Protein AF-A0AAV4B9D7-F1 (afdb_monomer_lite)

Radius of gyration: 22.65 Å; chains: 1; bounding box: 45×63×58 Å

pLDDT: mean 80.56, std 19.44, range [36.62, 97.69]

Structure (mmCIF, N/CA/C/O backbone):
data_AF-A0AAV4B9D7-F1
#
_entry.id   AF-A0AAV4B9D7-F1
#
loop_
_atom_site.group_PDB
_atom_site.id
_atom_site.type_symbol
_atom_site.label_atom_id
_atom_site.label_alt_id
_atom_site.label_comp_id
_atom_site.label_asym_id
_atom_site.label_entity_id
_atom_site.label_seq_id
_atom_site.pdbx_PDB_ins_code
_atom_site.Cartn_x
_atom_site.Cartn_y
_atom_site.Cartn_z
_atom_site.occupancy
_atom_site.B_iso_or_equiv
_atom_site.auth_seq_id
_atom_site.auth_comp_id
_atom_site.auth_asym_id
_atom_site.auth_atom_id
_atom_site.pdbx_PDB_model_num
ATOM 1 N N . MET A 1 1 ? 20.881 -1.214 3.751 1.00 59.38 1 MET A N 1
ATOM 2 C CA . MET A 1 1 ? 20.740 -1.872 2.430 1.00 59.38 1 MET A CA 1
ATOM 3 C C . MET A 1 1 ? 21.595 -1.203 1.359 1.00 59.38 1 MET A C 1
ATOM 5 O O . MET A 1 1 ? 22.342 -1.914 0.704 1.00 59.38 1 MET A O 1
ATOM 9 N N . ALA A 1 2 ? 21.559 0.133 1.235 1.00 71.81 2 ALA A N 1
ATOM 10 C CA . ALA A 1 2 ? 22.350 0.883 0.247 1.00 71.81 2 ALA A CA 1
ATOM 11 C C . ALA A 1 2 ? 23.862 0.575 0.267 1.00 71.81 2 ALA A C 1
ATOM 13 O O . ALA A 1 2 ? 24.485 0.562 -0.785 1.00 71.81 2 ALA A O 1
ATOM 14 N N . LEU A 1 3 ? 24.430 0.260 1.438 1.00 87.12 3 LEU A N 1
ATOM 15 C CA . LEU A 1 3 ? 25.848 -0.097 1.575 1.00 87.12 3 LEU A CA 1
ATOM 16 C C . LEU A 1 3 ? 26.217 -1.446 0.932 1.00 87.12 3 LEU A C 1
ATOM 18 O O . LEU A 1 3 ? 27.320 -1.586 0.425 1.00 87.12 3 LEU A O 1
ATOM 22 N N . ALA A 1 4 ? 25.311 -2.431 0.951 1.00 92.56 4 ALA A N 1
ATOM 23 C CA . ALA A 1 4 ? 25.584 -3.785 0.453 1.00 92.56 4 ALA A CA 1
ATOM 24 C C . ALA A 1 4 ? 25.064 -4.003 -0.976 1.00 92.56 4 ALA A C 1
ATOM 26 O O . ALA A 1 4 ? 25.704 -4.670 -1.781 1.00 92.56 4 ALA A O 1
ATOM 27 N N . PHE A 1 5 ? 23.911 -3.412 -1.304 1.00 88.69 5 PHE A N 1
ATOM 28 C CA . PHE A 1 5 ? 23.275 -3.537 -2.614 1.00 88.69 5 PHE A CA 1
ATOM 29 C C . PHE A 1 5 ? 22.852 -2.154 -3.131 1.00 88.69 5 PHE A C 1
ATOM 31 O O . PHE A 1 5 ? 21.659 -1.846 -3.170 1.00 88.69 5 PHE A O 1
ATOM 38 N N . PRO A 1 6 ? 23.808 -1.299 -3.537 1.00 86.06 6 PRO A N 1
ATOM 39 C CA . PRO A 1 6 ? 23.535 0.092 -3.917 1.00 86.06 6 PRO A CA 1
ATOM 40 C C . PRO A 1 6 ? 22.625 0.219 -5.145 1.00 86.06 6 PRO A C 1
ATOM 42 O O . PRO A 1 6 ? 21.962 1.234 -5.330 1.00 86.06 6 PRO A O 1
ATOM 45 N N . ARG A 1 7 ? 22.571 -0.825 -5.981 1.00 83.75 7 ARG A N 1
ATOM 46 C CA . ARG A 1 7 ? 21.736 -0.884 -7.188 1.00 83.75 7 ARG A CA 1
ATOM 47 C C . ARG A 1 7 ? 20.452 -1.692 -7.007 1.00 83.75 7 ARG A C 1
ATOM 49 O O . ARG A 1 7 ? 19.689 -1.803 -7.960 1.00 83.75 7 ARG A O 1
ATOM 56 N N . ALA A 1 8 ? 20.181 -2.256 -5.827 1.00 86.69 8 ALA A N 1
ATOM 57 C CA . ALA A 1 8 ? 18.940 -2.998 -5.604 1.00 86.69 8 ALA A CA 1
ATOM 58 C C . ALA A 1 8 ? 17.736 -2.053 -5.550 1.00 86.69 8 ALA A C 1
ATOM 60 O O . ALA A 1 8 ? 17.841 -0.907 -5.103 1.00 86.69 8 ALA A O 1
ATOM 61 N N . ALA A 1 9 ? 16.599 -2.512 -6.071 1.00 85.75 9 ALA A N 1
ATOM 62 C CA . ALA A 1 9 ? 15.320 -1.833 -5.914 1.00 85.75 9 ALA A CA 1
ATOM 63 C C . ALA A 1 9 ? 14.624 -2.458 -4.715 1.00 85.75 9 ALA A C 1
ATOM 65 O O . ALA A 1 9 ? 14.577 -3.684 -4.601 1.00 85.75 9 ALA A O 1
ATOM 66 N N . ARG A 1 10 ? 14.100 -1.632 -3.816 1.00 87.56 10 ARG A N 1
ATOM 67 C CA . ARG A 1 10 ? 13.316 -2.129 -2.695 1.00 87.56 10 ARG A CA 1
ATOM 68 C C . ARG A 1 10 ? 11.848 -2.053 -3.080 1.00 87.56 10 ARG A C 1
ATOM 70 O O . ARG A 1 10 ? 11.319 -0.968 -3.275 1.00 87.56 10 ARG A O 1
ATOM 77 N N . LEU A 1 11 ? 11.215 -3.216 -3.184 1.00 89.81 11 LEU A N 1
ATOM 78 C CA . LEU A 1 11 ? 9.783 -3.327 -3.421 1.00 89.81 11 LEU A CA 1
ATOM 79 C C . LEU A 1 11 ? 9.100 -3.810 -2.145 1.00 89.81 11 LEU A C 1
ATOM 81 O O . LEU A 1 11 ? 9.506 -4.798 -1.532 1.00 89.81 11 LEU A O 1
ATOM 85 N N . THR A 1 12 ? 8.057 -3.100 -1.744 1.00 92.00 12 THR A N 1
ATOM 86 C CA . THR A 1 12 ? 7.196 -3.453 -0.619 1.00 92.00 12 THR A CA 1
ATOM 87 C C . THR A 1 12 ? 5.990 -4.229 -1.129 1.00 92.00 12 THR A C 1
ATOM 89 O O . THR A 1 12 ? 5.363 -3.832 -2.107 1.00 92.00 12 THR A O 1
ATOM 92 N N . CYS A 1 13 ? 5.629 -5.327 -0.460 1.00 92.75 13 CYS A N 1
ATOM 93 C CA . CYS A 1 13 ? 4.488 -6.153 -0.864 1.00 92.75 13 CYS A CA 1
ATOM 94 C C . CYS A 1 13 ? 3.192 -5.356 -0.716 1.00 92.75 13 CYS A C 1
ATOM 96 O O . CYS A 1 13 ? 2.758 -5.067 0.403 1.00 92.75 13 CYS A O 1
ATOM 98 N N . THR A 1 14 ? 2.549 -5.042 -1.839 1.00 92.44 14 THR A N 1
ATOM 99 C CA . THR A 1 14 ? 1.328 -4.232 -1.878 1.00 92.44 14 THR A CA 1
ATOM 100 C C . THR A 1 14 ? 0.177 -4.934 -1.152 1.00 92.44 14 THR A C 1
ATOM 102 O O . THR A 1 14 ? -0.633 -4.276 -0.501 1.00 92.44 14 THR A O 1
ATOM 105 N N . ARG A 1 15 ? 0.140 -6.278 -1.168 1.00 92.44 15 ARG A N 1
ATOM 106 C CA . ARG A 1 15 ? -0.829 -7.082 -0.401 1.00 92.44 15 ARG A CA 1
ATOM 107 C C . ARG A 1 15 ? -0.715 -6.820 1.101 1.00 92.44 15 ARG A C 1
ATOM 109 O O . ARG A 1 15 ? -1.717 -6.503 1.740 1.00 92.44 15 ARG A O 1
ATOM 116 N N . HIS A 1 16 ? 0.493 -6.931 1.651 1.00 93.00 16 HIS A N 1
ATOM 117 C CA . HIS A 1 16 ? 0.727 -6.706 3.078 1.00 93.00 16 HIS A CA 1
ATOM 118 C C . HIS A 1 16 ? 0.504 -5.247 3.460 1.00 93.00 16 HIS A C 1
ATOM 120 O O . HIS A 1 16 ? -0.078 -4.971 4.504 1.00 93.00 16 HIS A O 1
ATOM 126 N N . LEU A 1 17 ? 0.898 -4.308 2.597 1.00 95.00 17 LEU A N 1
ATOM 127 C CA . LEU A 1 17 ? 0.656 -2.891 2.834 1.00 95.00 17 LEU A CA 1
ATOM 128 C C . LEU A 1 17 ? -0.850 -2.585 2.913 1.00 95.00 17 LEU A C 1
ATOM 130 O O . LEU A 1 17 ? -1.287 -1.927 3.852 1.00 95.00 17 LEU A O 1
ATOM 134 N N . LYS A 1 18 ? -1.654 -3.144 1.997 1.00 96.06 18 LYS A N 1
ATOM 135 C CA . LYS A 1 18 ? -3.124 -3.061 2.021 1.00 96.06 18 LYS A CA 1
ATOM 136 C C . LYS A 1 18 ? -3.719 -3.649 3.303 1.00 96.06 18 LYS A C 1
ATOM 138 O O . LYS A 1 18 ? -4.608 -3.040 3.893 1.00 96.06 18 LYS A O 1
ATOM 143 N N . GLN A 1 19 ? -3.254 -4.824 3.730 1.00 95.62 19 GLN A N 1
ATOM 144 C CA . GLN A 1 19 ? -3.731 -5.476 4.956 1.00 95.62 19 GLN A CA 1
ATOM 145 C C . GLN A 1 19 ? -3.396 -4.649 6.200 1.00 95.62 19 GLN A C 1
ATOM 147 O O . GLN A 1 19 ? -4.286 -4.362 6.996 1.00 95.62 19 GLN A O 1
ATOM 152 N N . ASN A 1 20 ? -2.146 -4.201 6.327 1.00 95.81 20 ASN A N 1
ATOM 153 C CA . ASN A 1 20 ? -1.698 -3.374 7.446 1.00 95.81 20 ASN A CA 1
ATOM 154 C C . ASN A 1 20 ? -2.465 -2.052 7.508 1.00 95.81 20 ASN A C 1
ATOM 156 O O . ASN A 1 20 ? -2.919 -1.659 8.580 1.00 95.81 20 ASN A O 1
ATOM 160 N N . PHE A 1 21 ? -2.665 -1.395 6.365 1.00 96.94 21 PHE A N 1
ATOM 161 C CA . PHE A 1 21 ? -3.495 -0.198 6.270 1.00 96.94 21 PHE A CA 1
ATOM 162 C C . PHE A 1 21 ? -4.929 -0.473 6.734 1.00 96.94 21 PHE A C 1
ATOM 164 O O . PHE A 1 21 ? -5.429 0.214 7.619 1.00 96.94 21 PHE A O 1
ATOM 171 N N . SER A 1 22 ? -5.565 -1.527 6.210 1.00 97.44 22 SER A N 1
ATOM 172 C CA . SER A 1 22 ? -6.931 -1.917 6.579 1.00 97.44 22 SER A CA 1
ATOM 173 C C . SER A 1 22 ? -7.084 -2.193 8.078 1.00 97.44 22 SER A C 1
ATOM 175 O O . SER A 1 22 ? -8.033 -1.702 8.688 1.00 97.44 22 SER A O 1
ATOM 177 N N . HIS A 1 23 ? -6.163 -2.956 8.675 1.00 96.88 23 HIS A N 1
ATOM 178 C CA . HIS A 1 23 ? -6.163 -3.231 10.115 1.00 96.88 23 HIS A CA 1
ATOM 179 C C . HIS A 1 23 ? -5.924 -1.958 10.927 1.00 96.88 23 HIS A C 1
ATOM 181 O O . HIS A 1 23 ? -6.606 -1.726 11.913 1.00 96.88 23 HIS A O 1
ATOM 187 N N . THR A 1 24 ? -5.026 -1.075 10.487 1.00 97.06 24 THR A N 1
ATOM 188 C CA . THR A 1 24 ? -4.750 0.179 11.205 1.00 97.06 24 THR A CA 1
ATOM 189 C C . THR A 1 24 ? -5.970 1.102 11.195 1.00 97.06 24 THR A C 1
ATOM 191 O O . THR A 1 24 ? -6.325 1.668 12.230 1.00 97.06 24 THR A O 1
ATOM 194 N N . LEU A 1 25 ? -6.669 1.206 10.059 1.00 94.69 25 LEU A N 1
ATOM 195 C CA . LEU A 1 25 ? -7.921 1.960 9.961 1.00 94.69 25 LEU A CA 1
ATOM 196 C C . LEU A 1 25 ? -9.030 1.385 10.856 1.00 94.69 25 LEU A C 1
ATOM 198 O O . LEU A 1 25 ? -9.831 2.148 11.388 1.00 94.69 25 LEU A O 1
ATOM 202 N N . ALA A 1 26 ? -9.095 0.061 11.014 1.00 96.31 26 ALA A N 1
ATOM 203 C CA . ALA A 1 26 ? -10.076 -0.592 11.876 1.00 96.31 26 ALA A CA 1
ATOM 204 C C . ALA A 1 26 ? -9.713 -0.466 13.364 1.00 96.31 26 ALA A C 1
ATOM 206 O O . ALA A 1 26 ? -10.497 0.069 14.139 1.00 96.31 26 ALA A O 1
ATOM 207 N N . ASP A 1 27 ? -8.515 -0.904 13.745 1.00 96.00 27 ASP A N 1
ATOM 208 C CA . ASP A 1 27 ? -8.147 -1.156 15.140 1.00 96.00 27 ASP A CA 1
ATOM 209 C C . ASP A 1 27 ? -7.579 0.079 15.846 1.00 96.00 27 ASP A C 1
ATOM 211 O O . ASP A 1 27 ? -7.664 0.189 17.067 1.00 96.00 27 ASP A O 1
ATOM 215 N N . LYS A 1 28 ? -6.937 0.990 15.100 1.00 94.44 28 LYS A N 1
ATOM 216 C CA . LYS A 1 28 ? -6.279 2.182 15.665 1.00 94.44 28 LYS A CA 1
ATOM 217 C C . LYS A 1 28 ? -7.068 3.457 15.417 1.00 94.44 28 LYS A C 1
ATOM 219 O O . LYS A 1 28 ? -7.142 4.293 16.308 1.00 94.44 28 LYS A O 1
ATOM 224 N N . VAL A 1 29 ? -7.641 3.605 14.222 1.00 94.44 29 VAL A N 1
ATOM 225 C CA . VAL A 1 29 ? -8.451 4.786 13.876 1.00 94.44 29 VAL A CA 1
ATOM 226 C C . VAL A 1 29 ? -9.923 4.589 14.244 1.00 94.44 29 VAL A C 1
ATOM 228 O O . VAL A 1 29 ? -10.592 5.559 14.582 1.00 94.44 29 VAL A O 1
ATOM 231 N N . GLY A 1 30 ? -10.432 3.352 14.204 1.00 95.62 30 GLY A N 1
ATOM 232 C CA . GLY A 1 30 ? -11.836 3.063 14.510 1.00 95.62 30 GLY A CA 1
ATOM 233 C C . GLY A 1 30 ? -12.803 3.425 13.381 1.00 95.62 30 GLY A C 1
ATOM 234 O O . GLY A 1 30 ? -13.971 3.701 13.645 1.00 95.62 30 GLY A O 1
ATOM 235 N N . LEU A 1 31 ? -12.346 3.450 12.122 1.00 95.81 31 LEU A N 1
ATOM 236 C CA . LEU A 1 31 ? -13.204 3.834 11.001 1.00 95.81 31 LEU A CA 1
ATOM 237 C C . LEU A 1 31 ? -14.307 2.792 10.721 1.00 95.81 31 LEU A C 1
ATOM 239 O O . LEU A 1 31 ? -14.029 1.578 10.709 1.00 95.81 31 LEU A O 1
ATOM 243 N N . PRO A 1 32 ? -15.529 3.244 10.371 1.00 96.69 32 PRO A N 1
ATOM 244 C CA . PRO A 1 32 ? -16.599 2.375 9.897 1.00 96.69 32 PRO A CA 1
ATOM 245 C C . PRO A 1 32 ? -16.192 1.583 8.653 1.00 96.69 32 PRO A C 1
ATOM 247 O O . PRO A 1 32 ? -15.447 2.065 7.797 1.00 96.69 32 PRO A O 1
ATOM 250 N N . SER A 1 33 ? -16.740 0.374 8.497 1.00 96.62 33 SER A N 1
ATOM 251 C CA . SER A 1 33 ? -16.368 -0.525 7.394 1.00 96.62 33 SER A 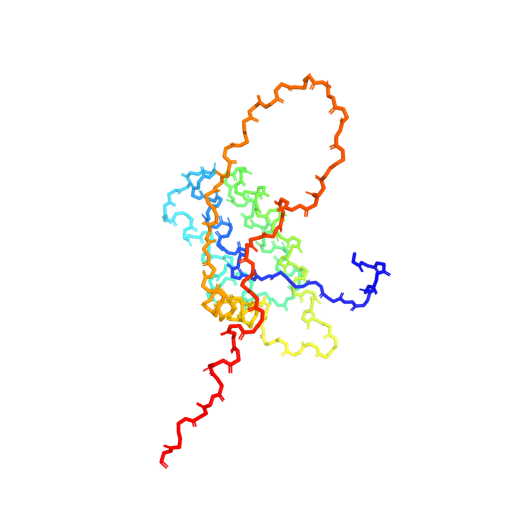CA 1
ATOM 252 C C . SER A 1 33 ? -16.534 0.106 6.007 1.00 96.62 33 SER A C 1
ATOM 254 O O . SER A 1 33 ? -15.701 -0.122 5.133 1.00 96.62 33 SER A O 1
ATOM 256 N N . GLN A 1 34 ? -17.579 0.914 5.808 1.00 97.38 34 GLN A N 1
ATOM 257 C CA . GLN A 1 34 ? -17.835 1.599 4.539 1.00 97.38 34 GLN A CA 1
ATOM 258 C C . GLN A 1 34 ? -16.729 2.608 4.200 1.00 97.38 34 GLN A C 1
ATOM 260 O O . GLN A 1 34 ? -16.222 2.622 3.079 1.00 97.38 34 GLN A O 1
ATOM 265 N N . GLU A 1 35 ? -16.311 3.415 5.174 1.00 96.44 35 GLU A N 1
ATOM 266 C CA . GLU A 1 35 ? -15.276 4.427 4.976 1.00 96.44 35 GLU A CA 1
ATOM 267 C C . GLU A 1 35 ? -13.894 3.792 4.785 1.00 96.44 35 GLU A C 1
ATOM 269 O O . GLU A 1 35 ? -13.149 4.177 3.882 1.00 96.44 35 GLU A O 1
ATOM 274 N N . ARG A 1 36 ? -13.581 2.732 5.545 1.00 96.75 36 ARG A N 1
ATOM 275 C CA . ARG A 1 36 ? -12.374 1.924 5.308 1.00 96.75 36 ARG A CA 1
ATOM 276 C C . ARG A 1 36 ? -12.339 1.386 3.887 1.00 96.75 36 ARG A C 1
ATOM 278 O O . ARG A 1 36 ? -11.326 1.513 3.203 1.00 96.75 36 ARG A O 1
ATOM 285 N N . GLN A 1 37 ? -13.448 0.800 3.435 1.00 97.69 37 GLN A N 1
ATOM 286 C CA . GLN A 1 37 ? -13.536 0.236 2.095 1.00 97.69 37 GLN A CA 1
ATOM 287 C C . GLN A 1 37 ? -13.368 1.315 1.022 1.00 97.69 37 GLN A C 1
ATOM 289 O O . GLN A 1 37 ? -12.736 1.040 0.001 1.00 97.69 37 GLN A O 1
ATOM 294 N N . ARG A 1 38 ? -13.859 2.540 1.261 1.00 97.62 38 ARG A N 1
ATOM 295 C CA . ARG A 1 38 ? -13.627 3.694 0.382 1.00 97.62 38 ARG A CA 1
ATOM 296 C C . ARG A 1 38 ? -12.131 3.961 0.215 1.00 97.62 38 ARG A C 1
ATOM 298 O O . ARG A 1 38 ? -11.649 3.892 -0.912 1.00 97.62 38 ARG A O 1
ATOM 305 N N . PHE A 1 39 ? -11.387 4.168 1.305 1.00 97.56 39 PHE A N 1
ATOM 306 C CA . PHE A 1 39 ? -9.939 4.422 1.232 1.00 97.56 39 PHE A CA 1
ATOM 307 C C . PHE A 1 39 ? -9.173 3.251 0.602 1.00 97.56 39 PHE A C 1
ATOM 309 O O . PHE A 1 39 ? -8.342 3.444 -0.285 1.00 97.56 39 PHE A O 1
ATOM 316 N N . ILE A 1 40 ? -9.490 2.016 1.003 1.00 97.62 40 ILE A N 1
ATOM 317 C CA . ILE A 1 40 ? -8.845 0.814 0.460 1.00 97.62 40 ILE A CA 1
ATOM 318 C C . ILE A 1 40 ? -9.083 0.695 -1.047 1.00 97.62 40 ILE A C 1
ATOM 320 O O . ILE A 1 40 ? -8.155 0.372 -1.783 1.00 97.62 40 ILE A O 1
ATOM 324 N N . THR A 1 41 ? -10.304 0.947 -1.519 1.00 97.50 41 THR A N 1
ATOM 325 C CA . THR A 1 41 ? -10.643 0.848 -2.947 1.00 97.50 41 THR A CA 1
ATOM 326 C C . THR A 1 41 ? -10.022 1.991 -3.743 1.00 97.50 41 THR A C 1
ATOM 328 O O . THR A 1 41 ? -9.517 1.759 -4.837 1.00 97.50 41 THR A O 1
ATOM 331 N N . GLN A 1 42 ? -9.993 3.206 -3.196 1.00 97.56 42 GLN A N 1
ATOM 332 C CA . GLN A 1 42 ? -9.372 4.340 -3.875 1.00 97.56 42 GLN A CA 1
ATOM 333 C C . GLN A 1 42 ? -7.851 4.183 -4.008 1.00 97.56 42 GLN A C 1
ATOM 335 O O . GLN A 1 42 ? -7.300 4.588 -5.023 1.00 97.56 42 GLN A O 1
ATOM 340 N N . ILE A 1 43 ? -7.157 3.580 -3.036 1.00 96.69 43 ILE A N 1
ATOM 341 C CA . ILE A 1 43 ? -5.698 3.382 -3.112 1.00 96.69 43 ILE A CA 1
ATOM 342 C C . ILE A 1 43 ? -5.351 2.079 -3.850 1.00 96.69 43 ILE A C 1
ATOM 344 O O . ILE A 1 43 ? -4.572 2.089 -4.804 1.00 96.69 43 ILE A O 1
ATOM 348 N N . PHE A 1 44 ? -5.940 0.961 -3.418 1.00 96.38 44 PHE A N 1
ATOM 349 C CA . PHE A 1 44 ? -5.564 -0.408 -3.803 1.00 96.38 44 PHE A CA 1
ATOM 350 C C . PHE A 1 44 ? -6.606 -1.133 -4.666 1.00 96.38 44 PHE A C 1
ATOM 352 O O . PHE A 1 44 ? -6.466 -2.334 -4.913 1.00 96.38 44 PHE A O 1
ATOM 359 N N . GLY A 1 45 ? -7.702 -0.474 -5.040 1.00 94.69 45 GLY A N 1
ATOM 360 C CA . GLY A 1 45 ? -8.714 -1.066 -5.908 1.00 94.69 45 GLY A CA 1
ATOM 361 C C . GLY A 1 45 ? -8.200 -1.268 -7.330 1.00 94.69 45 GLY A C 1
ATOM 362 O O . GLY A 1 45 ? -7.160 -0.740 -7.717 1.00 94.69 45 GLY A O 1
ATOM 363 N N . TYR A 1 46 ? -8.976 -1.998 -8.130 1.00 92.75 46 TYR A N 1
ATOM 364 C CA . TYR A 1 46 ? -8.691 -2.186 -9.556 1.00 92.75 46 TYR A CA 1
ATOM 365 C C . TYR A 1 46 ? -8.593 -0.849 -10.309 1.00 92.75 46 TYR A C 1
ATOM 367 O O . TYR A 1 46 ? -7.732 -0.685 -11.162 1.00 92.75 46 TYR A O 1
ATOM 375 N N . ASN A 1 47 ? -9.425 0.124 -9.916 1.00 92.88 47 ASN A N 1
ATOM 376 C CA . ASN A 1 47 ? -9.382 1.511 -10.392 1.00 92.88 47 ASN A CA 1
ATOM 377 C C . ASN A 1 47 ? -8.690 2.471 -9.408 1.00 92.88 47 ASN A C 1
ATOM 379 O O . ASN A 1 47 ? -8.950 3.672 -9.405 1.00 92.88 47 ASN A O 1
ATOM 383 N N . GLY A 1 48 ? -7.854 1.928 -8.522 1.00 94.69 48 GLY A N 1
ATOM 384 C CA . GLY A 1 48 ? -7.185 2.689 -7.475 1.00 94.69 48 GLY A CA 1
ATOM 385 C C . GLY A 1 48 ? -5.972 3.471 -7.975 1.00 94.69 48 GLY A C 1
ATOM 386 O O . GLY A 1 48 ? -5.505 3.287 -9.101 1.00 94.69 48 GLY A O 1
ATOM 387 N N . ILE A 1 49 ? -5.433 4.325 -7.103 1.00 95.75 49 ILE A N 1
ATOM 388 C CA . ILE A 1 49 ? -4.260 5.162 -7.383 1.00 95.75 49 ILE A CA 1
ATOM 389 C C . ILE A 1 49 ? -3.079 4.323 -7.854 1.00 95.75 49 ILE A C 1
ATOM 391 O O . ILE A 1 49 ? -2.450 4.664 -8.846 1.00 95.75 49 ILE A O 1
ATOM 395 N N . ILE A 1 50 ? -2.808 3.204 -7.182 1.00 93.69 50 ILE A N 1
ATOM 396 C CA . ILE A 1 50 ? -1.658 2.366 -7.524 1.00 93.69 50 ILE A CA 1
ATOM 397 C C . ILE A 1 50 ? -1.860 1.709 -8.893 1.00 93.69 50 ILE A C 1
ATOM 399 O O . ILE A 1 50 ? -0.917 1.623 -9.661 1.00 93.69 50 ILE A O 1
ATOM 403 N N . ALA A 1 51 ? -3.071 1.255 -9.220 1.00 89.88 51 ALA A N 1
ATOM 404 C CA . ALA A 1 51 ? -3.326 0.530 -10.466 1.00 89.88 51 ALA A CA 1
ATOM 405 C C . ALA A 1 51 ? -3.282 1.426 -11.717 1.00 89.88 51 ALA A C 1
ATOM 407 O O . ALA A 1 51 ? -2.900 0.947 -12.780 1.00 89.88 51 ALA A O 1
ATOM 408 N N . HIS A 1 52 ? -3.660 2.703 -11.583 1.00 87.94 52 HIS A N 1
ATOM 409 C CA . HIS A 1 52 ? -3.777 3.661 -12.697 1.00 87.94 52 HIS A CA 1
ATOM 410 C C . HIS A 1 52 ? -2.774 4.810 -12.629 1.00 87.94 52 HIS A C 1
ATOM 412 O O . HIS A 1 52 ? -2.929 5.797 -13.340 1.00 87.94 52 HIS A O 1
ATOM 418 N N . GLY A 1 53 ? -1.790 4.726 -11.738 1.00 84.94 53 GLY A N 1
ATOM 419 C CA . GLY A 1 53 ? -0.716 5.706 -11.681 1.00 84.94 53 GLY A CA 1
ATOM 420 C C . GLY A 1 53 ? 0.133 5.639 -12.945 1.00 84.94 53 GLY A C 1
ATOM 421 O O . GLY A 1 53 ? 0.624 4.560 -13.276 1.00 84.94 53 GLY A O 1
ATOM 422 N N . THR A 1 54 ? 0.303 6.760 -13.648 1.00 82.94 54 THR A N 1
ATOM 423 C CA . THR A 1 54 ? 1.130 6.802 -14.871 1.00 82.94 54 THR A CA 1
ATOM 424 C C . THR A 1 54 ? 2.612 6.656 -14.560 1.00 82.94 54 THR A C 1
ATOM 426 O O . THR A 1 54 ? 3.341 5.979 -15.278 1.00 82.94 54 THR A O 1
ATOM 429 N N . ASP A 1 55 ? 3.043 7.281 -13.470 1.00 89.69 55 ASP A N 1
ATOM 430 C CA . ASP A 1 55 ? 4.404 7.253 -12.961 1.00 89.69 55 ASP A CA 1
ATOM 431 C C . ASP A 1 55 ? 4.406 7.497 -11.443 1.00 89.69 55 ASP A C 1
ATOM 433 O O . ASP A 1 55 ? 3.367 7.652 -10.786 1.00 89.69 55 ASP A O 1
ATOM 437 N N . HIS A 1 56 ? 5.599 7.513 -10.857 1.00 92.38 56 HIS A N 1
ATOM 438 C CA . HIS A 1 56 ? 5.763 7.734 -9.428 1.00 92.38 56 HIS A CA 1
ATOM 439 C C . HIS A 1 56 ? 5.346 9.140 -8.951 1.00 92.38 56 HIS A C 1
ATOM 441 O O . HIS A 1 56 ? 5.020 9.291 -7.770 1.00 92.38 56 HIS A O 1
ATOM 447 N N . MET A 1 57 ? 5.361 10.156 -9.821 1.00 94.19 57 MET A N 1
ATOM 448 C CA . MET A 1 57 ? 4.950 11.525 -9.497 1.00 94.19 57 MET A CA 1
ATOM 449 C C . MET A 1 57 ? 3.427 11.650 -9.470 1.00 94.19 57 MET A C 1
ATOM 451 O O . MET A 1 57 ? 2.897 12.238 -8.528 1.00 94.19 57 MET A O 1
ATOM 455 N N . ASP A 1 58 ? 2.720 11.038 -10.423 1.00 94.62 58 ASP A N 1
ATOM 456 C CA . ASP A 1 58 ? 1.252 10.966 -10.419 1.00 94.62 58 ASP A CA 1
ATOM 457 C C . ASP A 1 58 ? 0.735 10.248 -9.165 1.00 94.62 58 ASP A C 1
ATOM 459 O O . ASP A 1 58 ? -0.143 10.748 -8.459 1.00 94.62 58 ASP A O 1
ATOM 463 N N . ILE A 1 59 ? 1.346 9.112 -8.809 1.00 94.75 59 ILE A N 1
ATOM 464 C CA . ILE A 1 59 ? 0.999 8.383 -7.580 1.00 94.75 59 ILE A CA 1
ATOM 465 C C . ILE A 1 59 ? 1.207 9.264 -6.346 1.00 94.75 59 ILE A C 1
ATOM 467 O O . ILE A 1 59 ? 0.330 9.320 -5.482 1.00 94.75 59 ILE A O 1
ATOM 471 N N . ALA A 1 60 ? 2.343 9.964 -6.255 1.00 96.38 60 ALA A N 1
ATOM 472 C CA . ALA A 1 60 ? 2.629 10.858 -5.136 1.00 96.38 60 ALA A CA 1
ATOM 473 C C . ALA A 1 60 ? 1.588 11.982 -5.031 1.00 96.38 60 ALA A C 1
ATOM 475 O O . ALA A 1 60 ? 1.030 12.198 -3.954 1.00 96.38 60 ALA A O 1
ATOM 476 N N . TYR A 1 61 ? 1.283 12.640 -6.152 1.00 97.31 61 TYR A N 1
ATOM 477 C CA . TYR A 1 61 ? 0.303 13.721 -6.227 1.00 97.31 61 TYR A CA 1
ATOM 478 C C . TYR A 1 61 ? -1.093 13.257 -5.798 1.00 97.31 61 TYR A C 1
ATOM 480 O O . TYR A 1 61 ? -1.723 13.873 -4.939 1.00 97.31 61 TYR A O 1
ATOM 488 N N . ARG A 1 62 ? -1.571 12.129 -6.332 1.00 97.56 62 ARG A N 1
ATOM 489 C CA . ARG A 1 62 ? -2.910 11.606 -6.024 1.00 97.56 62 ARG A CA 1
ATOM 490 C C . ARG A 1 62 ? -3.041 11.145 -4.572 1.00 97.56 62 ARG A C 1
ATOM 492 O O . ARG A 1 62 ? -4.098 11.334 -3.970 1.00 97.56 62 ARG A O 1
ATOM 499 N N . LEU A 1 63 ? -1.986 10.564 -3.993 1.00 97.19 63 LEU A N 1
ATOM 500 C CA . LEU A 1 63 ? -1.962 10.203 -2.571 1.00 97.19 63 LEU A CA 1
ATOM 501 C C . LEU A 1 63 ? -1.953 11.442 -1.675 1.00 97.19 63 LEU A C 1
ATOM 503 O O . LEU A 1 63 ? -2.679 11.469 -0.683 1.00 97.19 63 LEU A O 1
ATOM 507 N N . GLN A 1 64 ? -1.177 12.467 -2.031 1.00 97.38 64 GLN A N 1
ATOM 508 C CA . GLN A 1 64 ? -1.173 13.739 -1.313 1.00 97.38 64 GLN A CA 1
ATOM 509 C C . GLN A 1 64 ? -2.556 14.396 -1.357 1.00 97.38 64 GLN A C 1
ATOM 511 O O . GLN A 1 64 ? -3.101 14.739 -0.312 1.00 97.38 64 GLN A O 1
ATOM 516 N N . HIS A 1 65 ? -3.166 14.485 -2.538 1.00 97.50 65 HIS A N 1
ATOM 517 C CA . HIS A 1 65 ? -4.495 15.068 -2.690 1.00 97.50 65 HIS A CA 1
ATOM 518 C C . HIS A 1 65 ? -5.556 14.306 -1.880 1.00 97.50 65 HIS A C 1
ATOM 520 O O . HIS A 1 65 ? -6.407 14.906 -1.226 1.00 97.50 65 HIS A O 1
ATOM 526 N N . MET A 1 66 ? -5.479 12.971 -1.849 1.00 96.50 66 MET A N 1
ATOM 527 C CA . MET A 1 66 ? -6.344 12.162 -0.989 1.00 96.50 66 MET A CA 1
ATOM 528 C C . MET A 1 66 ? -6.127 12.469 0.496 1.00 96.50 66 MET A C 1
ATOM 530 O O . MET A 1 66 ? -7.108 12.606 1.228 1.00 96.50 66 MET A O 1
ATOM 534 N N . ALA A 1 67 ? -4.872 12.572 0.937 1.00 96.38 67 ALA A N 1
ATOM 535 C CA . ALA A 1 67 ? -4.526 12.902 2.315 1.00 96.38 67 ALA A CA 1
ATOM 536 C C . ALA A 1 67 ? -5.053 14.290 2.724 1.00 96.38 67 ALA A C 1
ATOM 538 O O . ALA A 1 67 ? -5.537 14.445 3.840 1.00 96.38 67 ALA A O 1
ATOM 539 N N . GLU A 1 68 ? -5.026 15.267 1.818 1.00 96.12 68 GLU A N 1
ATOM 540 C CA . GLU A 1 68 ? -5.571 16.616 2.030 1.00 96.12 68 GLU A CA 1
ATOM 541 C C . GLU A 1 68 ? -7.111 16.647 2.015 1.00 96.12 68 GLU A C 1
ATOM 543 O O . GLU A 1 68 ? -7.719 17.469 2.695 1.00 96.12 68 GLU A O 1
ATOM 548 N N . SER A 1 69 ? -7.755 15.738 1.275 1.00 95.94 69 SER A N 1
ATOM 549 C CA . SER A 1 69 ? -9.222 15.668 1.161 1.00 95.94 69 SER A CA 1
ATOM 550 C C . SER A 1 69 ? -9.932 15.034 2.364 1.00 95.94 69 SER A C 1
ATOM 552 O O . SER A 1 69 ? -11.157 15.107 2.466 1.00 95.94 69 SER A O 1
ATOM 554 N N . THR A 1 70 ? -9.196 14.369 3.259 1.00 95.56 70 THR A N 1
ATOM 555 C CA . THR A 1 70 ? -9.766 13.719 4.445 1.00 95.56 70 THR A CA 1
ATOM 556 C C . THR A 1 70 ? -9.664 14.625 5.667 1.00 95.56 70 THR A C 1
AT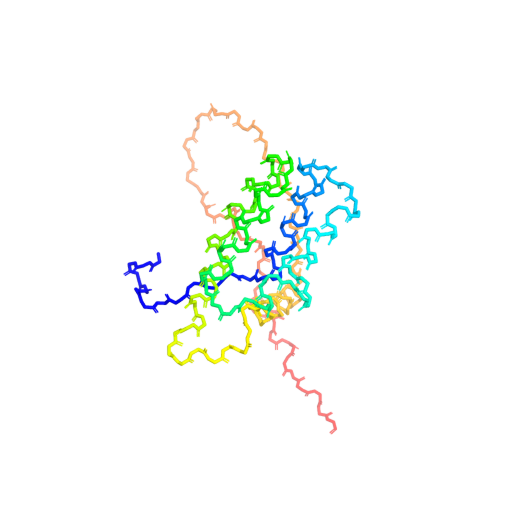OM 558 O O . THR A 1 70 ? -8.588 15.087 6.026 1.00 95.56 70 THR A O 1
ATOM 561 N N . GLU A 1 71 ? -10.769 14.807 6.388 1.00 95.50 71 GLU A N 1
ATOM 562 C CA . GLU A 1 71 ? -10.777 15.559 7.654 1.00 95.50 71 GLU A CA 1
ATOM 563 C C . GLU A 1 71 ? -10.112 14.776 8.805 1.00 95.50 71 GLU A C 1
ATOM 565 O O . GLU A 1 71 ? -9.695 15.341 9.820 1.00 95.50 71 GLU A O 1
ATOM 570 N N . ASN A 1 72 ? -9.976 13.454 8.655 1.00 95.19 72 ASN A N 1
ATOM 571 C CA . ASN A 1 72 ? -9.354 12.604 9.662 1.00 95.19 72 ASN A CA 1
ATOM 572 C C . ASN A 1 72 ? -7.817 12.692 9.605 1.00 95.19 72 ASN A C 1
ATOM 574 O O . ASN A 1 72 ? -7.170 12.047 8.775 1.00 95.19 72 ASN A O 1
ATOM 578 N N . ARG A 1 73 ? -7.230 13.428 10.559 1.00 95.31 73 ARG A N 1
ATOM 579 C CA . ARG A 1 73 ? -5.772 13.626 10.690 1.00 95.31 73 ARG A CA 1
ATOM 580 C C . ARG A 1 73 ? -4.968 12.329 10.841 1.00 95.31 73 ARG A C 1
ATOM 582 O O . ARG A 1 73 ? -3.823 12.272 10.400 1.00 95.31 73 ARG A O 1
ATOM 589 N N . PHE A 1 74 ? -5.531 11.279 11.445 1.00 94.38 74 PHE A N 1
ATOM 590 C CA . PHE A 1 74 ? -4.840 9.987 11.546 1.00 94.38 74 PHE A CA 1
ATOM 591 C C . PHE A 1 74 ? -4.768 9.289 10.192 1.00 94.38 74 PHE A C 1
ATOM 593 O O . PHE A 1 74 ? -3.735 8.715 9.855 1.00 94.38 74 PHE A O 1
ATOM 600 N N . VAL A 1 75 ? -5.841 9.368 9.401 1.00 94.62 75 VAL A N 1
ATOM 601 C CA . VAL A 1 75 ? -5.861 8.834 8.034 1.00 94.62 75 VAL A CA 1
ATOM 602 C C . VAL A 1 75 ? -4.884 9.601 7.156 1.00 94.62 75 VAL A C 1
ATOM 604 O O . VAL A 1 75 ? -4.080 8.972 6.473 1.00 94.62 75 VAL A O 1
ATOM 607 N N . GLN A 1 76 ? -4.892 10.935 7.235 1.00 96.50 76 GLN A N 1
ATOM 608 C CA . GLN A 1 76 ? -3.914 11.790 6.562 1.00 96.50 76 GLN A CA 1
ATOM 609 C C . GLN A 1 76 ? -2.486 11.335 6.889 1.00 96.50 76 GLN A C 1
ATOM 611 O O . GLN A 1 76 ? -1.714 11.007 5.987 1.00 96.50 76 GLN A O 1
ATOM 616 N N . LYS A 1 77 ? -2.160 11.205 8.183 1.00 95.88 77 LYS A N 1
ATOM 617 C CA . LYS A 1 77 ? -0.824 10.788 8.614 1.00 95.88 77 LYS A CA 1
ATOM 618 C C . LYS A 1 77 ? -0.456 9.386 8.135 1.00 95.88 77 LYS A C 1
ATOM 620 O O . LYS A 1 77 ? 0.691 9.130 7.776 1.00 95.88 77 LYS A O 1
ATOM 625 N N . LEU A 1 78 ? -1.413 8.466 8.139 1.00 94.06 78 LEU A N 1
ATOM 626 C CA . LEU A 1 78 ? -1.196 7.098 7.689 1.00 94.06 78 LEU A CA 1
ATOM 627 C C . LEU A 1 78 ? -0.924 7.037 6.179 1.00 94.06 78 LEU A C 1
ATOM 629 O O . LEU A 1 78 ? -0.030 6.302 5.759 1.00 94.06 78 LEU A O 1
ATOM 633 N N . ILE A 1 79 ? -1.645 7.830 5.379 1.00 96.06 79 ILE A N 1
ATOM 634 C CA . ILE A 1 79 ? -1.386 7.965 3.942 1.00 96.06 79 ILE A CA 1
ATOM 635 C C . ILE A 1 79 ? 0.018 8.535 3.727 1.00 96.06 79 ILE A C 1
ATOM 637 O O . ILE A 1 79 ? 0.804 7.908 3.027 1.00 96.06 79 ILE A O 1
ATOM 641 N N . GLU A 1 80 ? 0.383 9.633 4.396 1.00 94.56 80 GLU A N 1
ATOM 642 C CA . GLU A 1 80 ? 1.731 10.223 4.314 1.00 94.56 80 GLU A CA 1
ATOM 643 C C . GLU A 1 80 ? 2.849 9.218 4.624 1.00 94.56 80 GLU A C 1
ATOM 645 O O . GLU A 1 80 ? 3.868 9.194 3.937 1.00 94.56 80 GLU A O 1
ATOM 650 N N . LEU A 1 81 ? 2.666 8.373 5.646 1.00 95.31 81 LEU A N 1
ATOM 651 C CA . LEU A 1 81 ? 3.645 7.351 6.029 1.00 95.31 81 LEU A CA 1
ATOM 652 C C . LEU A 1 81 ? 3.788 6.246 4.974 1.00 95.31 81 LEU A C 1
ATOM 654 O O . LEU A 1 81 ? 4.877 5.694 4.805 1.00 95.31 81 LEU A O 1
ATOM 658 N N . MET A 1 82 ? 2.710 5.909 4.265 1.00 95.31 82 MET A N 1
ATOM 659 C CA . MET A 1 82 ? 2.718 4.856 3.247 1.00 95.31 82 MET A CA 1
ATOM 660 C C . MET A 1 82 ? 3.098 5.348 1.852 1.00 95.31 82 MET A C 1
ATOM 662 O O . MET A 1 82 ? 3.672 4.574 1.083 1.00 95.31 82 MET A O 1
ATOM 666 N N . SER A 1 83 ? 2.821 6.610 1.528 1.00 95.62 83 SER A N 1
ATOM 667 C CA . SER A 1 83 ? 3.170 7.243 0.255 1.00 95.62 83 SER A CA 1
ATOM 668 C C . SER A 1 83 ? 4.599 6.958 -0.211 1.00 95.62 83 SER A C 1
ATOM 670 O O . SER A 1 83 ? 4.745 6.483 -1.337 1.00 95.62 83 SER A O 1
ATOM 672 N N . PRO A 1 84 ? 5.662 7.134 0.604 1.00 95.50 84 PRO A N 1
ATOM 673 C CA . PRO A 1 84 ? 7.021 6.854 0.146 1.00 95.50 84 PRO A CA 1
ATOM 674 C C . PRO A 1 84 ? 7.230 5.389 -0.258 1.00 95.50 84 PRO A C 1
ATOM 676 O O . PRO A 1 84 ? 7.981 5.135 -1.193 1.00 95.50 84 PRO A O 1
ATOM 679 N N . LEU A 1 85 ? 6.549 4.430 0.381 1.00 95.00 85 LEU A N 1
ATOM 680 C CA . LEU A 1 85 ? 6.657 3.006 0.036 1.00 95.00 85 LEU A CA 1
ATOM 681 C C . LEU A 1 85 ? 5.998 2.702 -1.315 1.00 95.00 85 LEU A C 1
ATOM 683 O O . LEU A 1 85 ? 6.534 1.939 -2.115 1.00 95.00 85 LEU A O 1
ATOM 687 N N . LEU A 1 86 ? 4.840 3.311 -1.579 1.00 94.44 86 LEU A N 1
ATOM 688 C CA . LEU A 1 86 ? 4.114 3.154 -2.842 1.00 94.44 86 LEU A CA 1
ATOM 689 C C . LEU A 1 86 ? 4.834 3.841 -4.007 1.00 94.44 86 LEU A C 1
ATOM 691 O O . LEU A 1 86 ? 4.945 3.271 -5.090 1.00 94.44 86 LEU A O 1
ATOM 695 N N . VAL A 1 87 ? 5.376 5.034 -3.766 1.00 94.69 87 VAL A N 1
ATOM 696 C CA . VAL A 1 87 ? 6.194 5.777 -4.733 1.00 94.69 87 VAL A CA 1
ATOM 697 C C . VAL A 1 87 ? 7.491 5.025 -5.035 1.00 94.69 87 VAL A C 1
ATOM 699 O O . VAL A 1 87 ? 7.905 4.957 -6.189 1.00 94.69 87 VAL A O 1
ATOM 702 N N . GLU A 1 88 ? 8.131 4.419 -4.031 1.00 92.25 88 GLU A N 1
ATOM 703 C CA . GLU A 1 88 ? 9.329 3.598 -4.239 1.00 92.25 88 GLU A CA 1
ATOM 704 C C . GLU A 1 88 ? 9.030 2.348 -5.078 1.00 92.25 88 GLU A C 1
ATOM 706 O O . GLU A 1 88 ? 9.816 2.020 -5.967 1.00 92.25 88 GLU A O 1
ATOM 711 N N . ASN A 1 89 ? 7.874 1.703 -4.873 1.00 91.94 89 ASN A N 1
ATOM 712 C CA . ASN A 1 89 ? 7.432 0.602 -5.730 1.00 91.94 89 ASN A CA 1
ATOM 713 C C . ASN A 1 89 ? 7.307 1.036 -7.194 1.00 91.94 89 ASN A C 1
ATOM 715 O O . ASN A 1 89 ? 7.818 0.343 -8.071 1.00 91.94 89 ASN A O 1
ATOM 719 N N . ALA A 1 90 ? 6.668 2.182 -7.446 1.00 91.62 90 ALA A N 1
ATOM 720 C CA . ALA A 1 90 ? 6.500 2.731 -8.789 1.00 91.62 90 ALA A CA 1
ATOM 721 C C . ALA A 1 90 ? 7.851 3.055 -9.448 1.00 91.62 90 ALA A C 1
ATOM 723 O O . ALA A 1 90 ? 8.128 2.581 -10.547 1.00 91.62 90 ALA A O 1
ATOM 724 N N . LYS A 1 91 ? 8.751 3.739 -8.726 1.00 90.69 91 LYS A N 1
ATOM 725 C CA . LYS A 1 91 ? 10.135 3.996 -9.173 1.00 90.69 91 LYS A CA 1
ATOM 726 C C . LYS A 1 91 ? 10.910 2.714 -9.465 1.00 90.69 91 LYS A C 1
ATOM 728 O O . LYS A 1 91 ? 11.788 2.690 -10.323 1.00 90.69 91 LYS A O 1
ATOM 733 N N . GLY A 1 92 ? 10.635 1.646 -8.721 1.00 87.50 92 GLY A N 1
ATOM 734 C CA . GLY A 1 92 ? 11.240 0.342 -8.950 1.00 87.50 92 GLY A CA 1
ATOM 735 C C . GLY A 1 92 ? 10.938 -0.208 -10.343 1.00 87.50 92 GLY A C 1
ATOM 736 O O . GLY A 1 92 ? 11.837 -0.787 -10.947 1.00 87.50 92 GLY A O 1
ATOM 737 N N . LEU A 1 93 ? 9.726 0.016 -10.864 1.00 83.81 93 LEU A N 1
ATOM 738 C CA . LEU A 1 93 ? 9.295 -0.445 -12.193 1.00 83.81 93 LEU A CA 1
ATOM 739 C C . LEU A 1 93 ? 9.987 0.277 -13.344 1.00 83.81 93 LEU A C 1
ATOM 741 O O . LEU A 1 93 ? 10.167 -0.298 -14.409 1.00 83.81 93 LEU A O 1
ATOM 745 N N . GLU A 1 94 ? 10.381 1.531 -13.133 1.00 84.94 94 GLU A N 1
ATOM 746 C CA . GLU A 1 94 ? 11.089 2.333 -14.137 1.00 84.94 94 GLU A CA 1
ATOM 747 C C . GLU A 1 94 ? 12.519 1.819 -14.377 1.00 84.94 94 GLU A C 1
ATOM 749 O O . GLU A 1 94 ? 13.217 2.281 -15.281 1.00 84.94 94 GLU A O 1
ATOM 754 N N . ARG A 1 95 ? 12.991 0.858 -13.569 1.00 84.44 95 ARG A N 1
ATOM 755 C CA . ARG A 1 95 ? 14.342 0.320 -13.696 1.00 84.44 95 ARG A CA 1
ATOM 756 C C . ARG A 1 95 ? 14.468 -0.616 -14.902 1.00 84.44 95 ARG A C 1
AT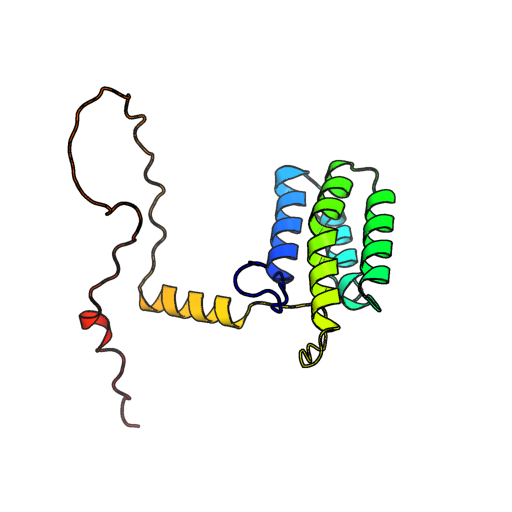OM 758 O O . ARG A 1 95 ? 13.676 -1.552 -15.041 1.00 84.44 95 ARG A O 1
ATOM 765 N N . PRO A 1 96 ? 15.530 -0.456 -15.713 1.00 81.69 96 PRO A N 1
ATOM 766 C CA . PRO A 1 96 ? 15.808 -1.359 -16.822 1.00 81.69 96 PRO A CA 1
ATOM 767 C C . PRO A 1 96 ? 15.883 -2.823 -16.367 1.00 81.69 96 PRO A C 1
ATOM 769 O O . PRO A 1 96 ? 16.552 -3.141 -15.383 1.00 81.69 96 PRO A O 1
ATOM 772 N N . GLY A 1 97 ? 15.206 -3.712 -17.097 1.00 79.69 97 GLY A N 1
ATOM 773 C CA . GLY A 1 97 ? 15.195 -5.157 -16.840 1.00 79.69 97 GLY A CA 1
ATOM 774 C C . GLY A 1 97 ? 14.152 -5.634 -15.825 1.00 79.69 97 GLY A C 1
ATOM 775 O O . GLY A 1 97 ? 13.989 -6.842 -15.659 1.00 79.69 97 GLY A O 1
ATOM 776 N N . LEU A 1 98 ? 13.411 -4.729 -15.175 1.00 76.62 98 LEU A N 1
ATOM 777 C CA . LEU A 1 98 ? 12.283 -5.096 -14.322 1.00 76.62 98 LEU A CA 1
ATOM 778 C C . LEU A 1 98 ? 10.963 -4.969 -15.097 1.00 76.62 98 LEU A C 1
ATOM 780 O O . LEU A 1 98 ? 10.278 -3.957 -15.036 1.00 76.62 98 LEU A O 1
ATOM 784 N N . HIS A 1 99 ? 10.581 -6.022 -15.821 1.00 67.56 99 HIS A N 1
ATOM 785 C CA . HIS A 1 99 ? 9.329 -6.064 -16.590 1.00 67.56 99 HIS A CA 1
ATOM 786 C C . HIS A 1 99 ? 8.137 -6.476 -15.721 1.00 67.56 99 HIS A C 1
ATOM 788 O O . HIS A 1 99 ? 7.493 -7.501 -15.940 1.00 67.56 99 HIS A O 1
ATOM 794 N N . LEU A 1 100 ? 7.854 -5.686 -14.693 1.00 69.88 100 LEU A N 1
ATOM 795 C CA . LEU A 1 100 ? 6.619 -5.824 -13.937 1.00 69.88 100 LEU A CA 1
ATOM 796 C C . LEU A 1 100 ? 5.523 -5.041 -14.663 1.00 69.88 100 LEU A C 1
ATOM 798 O O . LEU A 1 100 ? 5.610 -3.827 -14.807 1.00 69.88 100 LEU A O 1
ATOM 802 N N . ALA A 1 101 ? 4.471 -5.736 -15.098 1.00 71.19 101 ALA A N 1
ATOM 803 C CA . ALA A 1 101 ? 3.336 -5.120 -15.790 1.00 71.19 101 ALA A CA 1
ATOM 804 C C . ALA A 1 101 ? 2.507 -4.177 -14.891 1.00 71.19 101 ALA A C 1
ATOM 806 O O . ALA A 1 101 ? 1.596 -3.512 -15.375 1.00 71.19 101 ALA A O 1
ATOM 807 N N . SER A 1 102 ? 2.772 -4.154 -13.578 1.00 76.00 102 SER A N 1
ATOM 808 C CA . SER A 1 102 ? 2.013 -3.363 -12.613 1.00 76.00 102 SER A CA 1
ATOM 809 C C . SER A 1 102 ? 2.837 -3.014 -11.360 1.00 76.00 102 SER A C 1
ATOM 811 O O . SER A 1 102 ? 3.601 -3.859 -10.883 1.00 76.00 102 SER A O 1
ATOM 813 N N . PRO A 1 103 ? 2.618 -1.831 -10.747 1.00 74.62 103 PRO A N 1
ATOM 814 C CA . PRO A 1 103 ? 3.125 -1.468 -9.407 1.00 74.62 103 PRO A CA 1
ATOM 815 C C . PRO A 1 103 ? 2.530 -2.302 -8.271 1.00 74.62 103 PRO A C 1
ATOM 817 O O . PRO A 1 103 ? 2.949 -2.196 -7.113 1.00 74.62 103 PRO A O 1
ATOM 820 N N . ILE A 1 104 ? 1.556 -3.159 -8.575 1.00 81.38 104 ILE A N 1
ATOM 821 C CA . ILE A 1 104 ? 1.008 -4.132 -7.640 1.00 81.38 104 ILE A CA 1
ATOM 822 C C . ILE A 1 104 ? 1.977 -5.317 -7.558 1.00 81.38 104 ILE A C 1
ATOM 824 O O . ILE A 1 104 ? 1.773 -6.374 -8.152 1.00 81.38 104 ILE A O 1
ATOM 828 N N . TRP A 1 105 ? 3.053 -5.138 -6.794 1.00 84.19 105 TRP A N 1
ATOM 829 C CA . TRP A 1 105 ? 3.975 -6.221 -6.481 1.00 84.19 105 TRP A CA 1
ATOM 830 C C . TRP A 1 105 ? 3.448 -7.057 -5.309 1.00 84.19 105 TRP A C 1
ATOM 832 O O . TRP A 1 105 ? 3.066 -6.534 -4.256 1.00 84.19 105 TRP A O 1
ATOM 842 N N . THR A 1 106 ? 3.437 -8.377 -5.486 1.00 84.38 106 THR A N 1
ATOM 843 C CA . THR A 1 106 ? 3.071 -9.338 -4.440 1.00 84.38 106 THR A CA 1
ATOM 844 C C . THR A 1 106 ? 4.218 -10.303 -4.195 1.00 84.38 106 THR A C 1
ATOM 846 O O . THR A 1 106 ? 4.943 -10.675 -5.115 1.00 84.38 106 THR A O 1
ATOM 849 N N . ASN A 1 107 ? 4.372 -10.731 -2.944 1.00 82.94 107 ASN A N 1
ATOM 850 C CA . ASN A 1 107 ? 5.398 -11.686 -2.545 1.00 82.94 107 ASN A CA 1
ATOM 851 C C . ASN A 1 107 ? 4.851 -13.123 -2.477 1.00 82.94 107 ASN A C 1
ATOM 853 O O . ASN A 1 107 ? 5.152 -13.875 -1.548 1.00 82.94 107 ASN A O 1
ATOM 857 N N . ASN A 1 108 ? 4.006 -13.502 -3.443 1.00 79.00 108 ASN A N 1
ATOM 858 C CA . ASN A 1 108 ? 3.304 -14.789 -3.422 1.00 79.00 108 ASN A CA 1
ATOM 859 C C . ASN A 1 108 ? 4.273 -15.979 -3.341 1.00 79.00 108 ASN A C 1
ATOM 861 O O . ASN A 1 108 ? 3.968 -16.968 -2.677 1.00 79.00 108 ASN A O 1
ATOM 865 N N . ASN A 1 109 ? 5.453 -15.871 -3.959 1.00 78.25 109 ASN A N 1
ATOM 866 C CA . ASN A 1 109 ? 6.453 -16.939 -3.950 1.00 78.25 109 ASN A CA 1
ATOM 867 C C . ASN A 1 109 ? 7.003 -17.189 -2.541 1.00 78.25 109 ASN A C 1
ATOM 869 O O . ASN A 1 109 ? 7.011 -18.331 -2.085 1.00 78.25 109 ASN A O 1
ATOM 873 N N . CYS A 1 110 ? 7.403 -16.141 -1.813 1.00 81.75 110 CYS A N 1
ATOM 874 C CA . CYS A 1 110 ? 7.909 -16.330 -0.454 1.00 81.75 110 CYS A CA 1
ATOM 875 C C . CYS A 1 110 ? 6.793 -16.696 0.527 1.00 81.75 110 CYS A C 1
ATOM 877 O O . CYS A 1 110 ? 7.035 -17.468 1.448 1.00 81.75 110 CYS A O 1
ATOM 879 N N . GLU A 1 111 ? 5.571 -16.183 0.344 1.00 84.38 111 GLU A N 1
ATOM 880 C CA . GLU A 1 111 ? 4.417 -16.589 1.159 1.00 84.38 111 GLU A CA 1
ATOM 881 C C . GLU A 1 111 ? 4.097 -18.080 0.976 1.00 84.38 111 GLU A C 1
ATOM 883 O O . GLU A 1 111 ? 3.903 -18.790 1.965 1.00 84.38 111 GLU A O 1
ATOM 888 N N . SER A 1 112 ? 4.116 -18.567 -0.268 1.00 86.06 112 SER A N 1
ATOM 889 C CA . SER A 1 112 ? 3.878 -19.979 -0.594 1.00 86.06 112 SER A CA 1
ATOM 890 C C . SER A 1 112 ? 4.982 -20.876 -0.042 1.00 86.06 112 SER A C 1
ATOM 892 O O . SER A 1 112 ? 4.693 -21.884 0.599 1.00 86.06 112 SER A O 1
ATOM 894 N N . LEU A 1 113 ? 6.250 -20.483 -0.205 1.00 84.81 113 LEU A N 1
ATOM 895 C CA . LEU A 1 113 ? 7.376 -21.231 0.352 1.00 84.81 113 LEU A CA 1
ATOM 896 C C . LEU A 1 113 ? 7.312 -21.277 1.883 1.00 84.81 113 LEU A C 1
ATOM 898 O O . LEU A 1 113 ? 7.459 -22.344 2.474 1.00 84.81 113 LEU A O 1
ATOM 902 N N . ASN A 1 114 ? 7.017 -20.147 2.531 1.00 87.06 114 ASN A N 1
ATOM 903 C CA . ASN A 1 114 ? 6.832 -20.094 3.979 1.00 87.06 114 ASN A CA 1
ATOM 904 C C . ASN A 1 114 ? 5.691 -21.002 4.444 1.00 87.06 114 ASN A C 1
ATOM 906 O O . ASN A 1 114 ? 5.796 -21.613 5.505 1.00 87.06 114 ASN A O 1
ATOM 910 N N . HIS A 1 115 ? 4.604 -21.097 3.680 1.00 88.00 115 HIS A N 1
ATOM 911 C CA . HIS A 1 115 ? 3.509 -22.012 3.981 1.00 88.00 115 HIS A CA 1
ATOM 912 C C . HIS A 1 115 ? 3.955 -23.478 3.887 1.00 88.00 115 HIS A C 1
ATOM 914 O O . HIS A 1 115 ? 3.775 -24.219 4.853 1.00 88.00 115 HIS A O 1
ATOM 920 N N . CYS A 1 116 ? 4.597 -23.877 2.784 1.00 91.25 116 CYS A N 1
ATOM 921 C CA . CYS A 1 116 ? 5.125 -25.234 2.617 1.00 91.25 116 CYS A CA 1
ATOM 922 C C . CYS A 1 116 ? 6.112 -25.600 3.732 1.00 91.25 116 CYS A C 1
ATOM 924 O O . CYS A 1 116 ? 6.003 -26.672 4.319 1.00 91.25 116 CYS A O 1
ATOM 926 N N . LEU A 1 117 ? 7.024 -24.690 4.089 1.00 90.81 117 LEU A N 1
ATOM 927 C CA . LEU A 1 117 ? 7.975 -24.891 5.186 1.00 90.81 117 LEU A CA 1
ATOM 928 C C . LEU A 1 117 ? 7.268 -25.045 6.534 1.00 90.81 117 LEU A C 1
ATOM 930 O O . LEU A 1 117 ? 7.594 -25.949 7.300 1.00 90.81 117 LEU A O 1
ATOM 934 N N . LYS A 1 118 ? 6.269 -24.204 6.826 1.00 92.06 118 LYS A N 1
ATOM 935 C CA . LYS A 1 118 ? 5.477 -24.322 8.059 1.00 92.06 118 LYS A CA 1
ATOM 936 C C . LYS A 1 118 ? 4.745 -25.659 8.135 1.00 92.06 118 LYS A C 1
ATOM 938 O O . LYS A 1 118 ? 4.714 -26.258 9.206 1.00 92.06 118 LYS A O 1
ATOM 943 N N . GLN A 1 119 ? 4.177 -26.131 7.026 1.00 92.81 119 GLN A N 1
ATOM 944 C CA . GLN A 1 119 ? 3.506 -27.428 6.971 1.00 92.81 119 GLN A CA 1
ATOM 945 C C . GLN A 1 119 ? 4.489 -28.584 7.150 1.00 92.81 119 GLN A C 1
ATOM 947 O O . GLN A 1 119 ? 4.268 -29.423 8.021 1.00 92.81 119 GLN A O 1
ATOM 952 N N . ALA A 1 120 ? 5.587 -28.589 6.387 1.00 93.44 120 ALA A N 1
ATOM 953 C CA . ALA A 1 120 ? 6.619 -29.616 6.471 1.00 93.44 120 ALA A CA 1
ATOM 954 C C . ALA A 1 120 ? 7.138 -29.731 7.906 1.00 93.44 120 ALA A C 1
ATOM 956 O O . ALA A 1 120 ? 7.088 -30.801 8.500 1.00 93.44 120 ALA A O 1
ATOM 957 N N . LEU A 1 121 ? 7.504 -28.607 8.522 1.00 92.75 121 LEU A N 1
ATOM 958 C CA . LEU A 1 121 ? 8.066 -28.593 9.870 1.00 92.75 121 LEU A CA 1
ATOM 959 C C . LEU A 1 121 ? 7.040 -28.832 10.987 1.00 92.75 121 LEU A C 1
ATOM 961 O O . LEU A 1 121 ? 7.404 -28.825 12.164 1.00 92.75 121 LEU A O 1
ATOM 965 N N . SER A 1 122 ? 5.756 -29.019 10.653 1.00 91.50 122 SER A N 1
ATOM 966 C CA . SER A 1 122 ? 4.657 -29.005 11.627 1.00 91.50 122 SER A CA 1
ATOM 967 C C . SER A 1 122 ? 4.739 -27.782 12.549 1.00 91.50 122 SER A C 1
ATOM 969 O O . SER A 1 122 ? 4.554 -27.898 13.763 1.00 91.50 122 SER A O 1
ATOM 971 N N . TRP A 1 123 ? 5.082 -26.622 11.980 1.00 89.44 123 TRP A N 1
ATOM 972 C CA . TRP A 1 123 ? 5.343 -25.401 12.728 1.00 89.44 123 TRP A CA 1
ATOM 973 C C . TRP A 1 123 ? 4.122 -25.031 13.567 1.00 89.44 123 TRP A C 1
ATOM 975 O O . TRP A 1 123 ? 3.017 -24.858 13.049 1.00 89.44 123 TRP A O 1
ATOM 985 N N . ARG A 1 124 ? 4.330 -24.864 14.873 1.00 86.06 124 ARG A N 1
ATOM 986 C CA . ARG A 1 124 ? 3.309 -24.381 15.805 1.00 86.06 124 ARG A CA 1
ATOM 987 C C . ARG A 1 124 ? 3.768 -23.057 16.381 1.00 86.06 124 ARG A C 1
ATOM 989 O O . ARG A 1 124 ? 4.920 -22.926 16.786 1.00 86.06 124 ARG A O 1
ATOM 996 N N . SER A 1 125 ? 2.861 -22.088 16.440 1.00 81.50 125 SER A N 1
ATOM 997 C CA . SER A 1 125 ? 3.102 -20.873 17.210 1.00 81.50 125 SER A CA 1
ATOM 998 C C . SER A 1 125 ? 3.356 -21.276 18.657 1.00 81.50 125 SER A C 1
ATOM 1000 O O . SER A 1 125 ? 2.495 -21.887 19.295 1.00 81.50 125 SER A O 1
ATOM 1002 N N . LEU A 1 126 ? 4.548 -20.969 19.163 1.00 80.12 126 LEU A N 1
ATOM 1003 C CA . LEU A 1 126 ? 4.805 -21.070 20.590 1.00 80.12 126 LEU A CA 1
ATOM 1004 C C . LEU A 1 126 ? 3.870 -20.084 21.287 1.00 80.12 126 LEU A C 1
ATOM 1006 O O . LEU A 1 126 ? 3.685 -18.958 20.815 1.00 80.12 126 LEU A O 1
ATOM 1010 N N . LYS A 1 127 ? 3.251 -20.516 22.391 1.00 78.62 127 LYS A N 1
ATOM 1011 C CA . LYS A 1 127 ? 2.585 -19.565 23.281 1.00 78.62 127 LYS A CA 1
ATOM 1012 C C . LYS A 1 127 ? 3.638 -18.539 23.670 1.00 78.62 127 LYS A C 1
ATOM 1014 O O . LYS A 1 127 ? 4.764 -18.932 23.977 1.00 78.62 127 LYS A O 1
ATOM 1019 N N . LEU A 1 128 ? 3.281 -17.257 23.595 1.00 75.75 128 LEU A N 1
ATOM 1020 C CA . LEU A 1 128 ? 4.129 -16.200 24.122 1.00 75.75 128 LEU A CA 1
ATOM 1021 C C . LEU A 1 128 ? 4.451 -16.622 25.556 1.00 75.75 128 LEU A C 1
ATOM 1023 O O . LEU A 1 128 ? 3.534 -16.775 26.363 1.00 75.75 128 LEU A O 1
ATOM 1027 N N . VAL A 1 129 ? 5.712 -16.953 25.830 1.00 74.44 129 VAL A N 1
ATOM 1028 C CA . VAL A 1 129 ? 6.131 -17.216 27.200 1.00 74.44 129 VAL A CA 1
ATOM 1029 C C . VAL A 1 129 ? 5.912 -15.885 27.890 1.00 74.44 129 VAL A C 1
ATOM 1031 O O . VAL A 1 129 ? 6.549 -14.900 27.516 1.00 74.44 129 VAL A O 1
ATOM 1034 N N . GLU A 1 130 ? 4.945 -15.826 28.805 1.00 60.84 130 GLU A N 1
ATOM 1035 C CA . GLU A 1 130 ? 4.857 -14.722 29.747 1.00 60.84 130 GLU A CA 1
ATOM 1036 C C . GLU A 1 130 ? 6.207 -14.718 30.446 1.00 60.84 130 GLU A C 1
ATOM 1038 O O . GLU A 1 130 ? 6.496 -15.601 31.252 1.00 60.84 130 GLU A O 1
ATOM 1043 N N . THR A 1 131 ? 7.100 -13.820 30.030 1.00 52.91 131 THR A N 1
ATOM 1044 C CA . THR A 1 131 ? 8.362 -13.621 30.723 1.00 52.91 131 THR A CA 1
ATOM 1045 C C . THR A 1 131 ? 7.979 -13.348 32.167 1.00 52.91 131 THR A C 1
ATOM 1047 O O . THR A 1 131 ? 7.292 -12.344 32.398 1.00 52.91 131 THR A O 1
ATOM 1050 N N . PRO A 1 132 ? 8.368 -14.202 33.134 1.00 52.03 132 PRO A N 1
ATOM 1051 C CA . PRO A 1 132 ? 8.272 -13.809 34.522 1.00 52.03 132 PRO A CA 1
ATOM 1052 C C . PRO A 1 132 ? 8.999 -12.476 34.610 1.00 52.03 132 PRO A C 1
ATOM 1054 O O . PRO A 1 132 ? 10.093 -12.334 34.054 1.00 52.03 132 PRO A O 1
ATOM 1057 N N . GLN A 1 133 ? 8.371 -11.489 35.239 1.00 51.12 133 GLN A N 1
ATOM 1058 C CA . GLN A 1 133 ? 9.051 -10.288 35.694 1.00 51.12 133 GLN A CA 1
ATOM 1059 C C . GLN A 1 133 ? 10.145 -10.741 36.664 1.00 51.12 133 GLN A C 1
ATOM 1061 O O . GLN A 1 133 ? 9.955 -10.766 37.876 1.00 51.12 133 GLN A O 1
ATOM 1066 N N . HIS A 1 134 ? 11.278 -11.191 36.132 1.00 44.34 134 HIS A N 1
ATOM 1067 C CA . HIS A 1 134 ? 12.439 -11.489 36.931 1.00 44.34 134 HIS A CA 1
ATOM 1068 C C . HIS A 1 134 ? 13.019 -10.133 37.291 1.00 44.34 134 HIS A C 1
ATOM 1070 O O . HIS A 1 134 ? 13.692 -9.477 36.493 1.00 44.34 134 HIS A O 1
ATOM 1076 N N . HIS A 1 135 ? 12.652 -9.707 38.499 1.00 45.47 135 HIS A N 1
ATOM 1077 C CA . HIS A 1 135 ? 13.506 -8.943 39.384 1.00 45.47 135 HIS A CA 1
ATOM 1078 C C . HIS A 1 135 ? 14.968 -9.140 38.983 1.00 45.47 135 HIS A C 1
ATOM 1080 O O . HIS A 1 135 ? 15.487 -10.260 39.009 1.00 45.47 135 HIS A O 1
ATOM 1086 N N . GLN A 1 136 ? 15.599 -8.043 38.565 1.00 41.22 136 GLN A N 1
ATOM 1087 C CA . GLN A 1 136 ? 17.045 -7.945 38.509 1.00 41.22 136 GLN A CA 1
ATOM 1088 C C . GLN A 1 136 ? 17.559 -8.023 39.945 1.00 41.22 136 GLN A C 1
ATOM 1090 O O . GLN A 1 136 ? 17.816 -7.000 40.564 1.00 41.22 136 GLN A O 1
ATOM 1095 N N . ASP A 1 137 ? 17.693 -9.241 40.456 1.00 43.47 137 ASP A N 1
ATOM 1096 C CA . ASP A 1 137 ? 18.759 -9.550 41.387 1.00 43.47 137 ASP A CA 1
ATOM 1097 C C . ASP A 1 137 ? 19.821 -10.312 40.609 1.00 43.47 137 ASP A C 1
ATOM 1099 O O . ASP A 1 137 ? 19.618 -11.384 40.038 1.00 43.47 137 ASP A O 1
ATOM 1103 N N . SER A 1 138 ? 20.959 -9.643 40.527 1.00 47.44 138 SER A N 1
ATOM 1104 C CA . SER A 1 138 ? 22.231 -10.111 40.025 1.00 47.44 138 SER A CA 1
ATOM 1105 C C . SER A 1 138 ? 22.549 -11.536 40.462 1.00 47.44 138 SER A C 1
ATOM 1107 O O . SER A 1 138 ? 22.632 -11.814 41.655 1.00 47.44 138 SER A O 1
ATOM 1109 N N . THR A 1 139 ? 22.880 -12.404 39.512 1.00 41.09 139 THR A N 1
ATOM 1110 C CA . THR A 1 139 ? 24.015 -13.322 39.668 1.00 41.09 139 THR A CA 1
ATOM 1111 C C . THR A 1 139 ? 24.449 -13.865 38.315 1.00 41.09 139 THR A C 1
ATOM 1113 O O . THR A 1 139 ? 23.652 -14.224 37.453 1.00 41.09 139 THR A O 1
ATOM 1116 N N . GLN A 1 140 ? 25.763 -13.845 38.130 1.00 47.94 140 GLN A N 1
ATOM 1117 C CA . GLN A 1 140 ? 26.486 -14.344 36.975 1.00 47.94 140 GLN A CA 1
ATOM 1118 C C . GLN A 1 140 ? 26.206 -15.838 36.767 1.00 47.94 140 GLN A C 1
ATOM 1120 O O . GLN A 1 140 ? 26.325 -16.628 37.699 1.00 47.94 140 GLN A O 1
ATOM 1125 N N . GLY A 1 141 ? 25.897 -16.227 35.532 1.00 36.62 141 GLY A N 1
ATOM 1126 C CA . GLY A 1 141 ? 25.719 -17.625 35.155 1.00 36.62 141 GLY A CA 1
ATOM 1127 C C . GLY A 1 141 ? 25.624 -17.777 33.644 1.00 36.62 141 GLY A C 1
ATOM 1128 O O . GLY A 1 141 ? 24.561 -17.634 33.056 1.00 36.62 141 GLY A O 1
ATOM 1129 N N . SER A 1 142 ? 26.767 -18.033 33.015 1.00 52.62 142 SER A N 1
ATOM 1130 C CA . SER A 1 142 ? 26.897 -18.452 31.619 1.00 52.62 142 SER A CA 1
ATOM 1131 C C . SER A 1 142 ? 26.004 -19.664 31.310 1.00 52.62 142 SER A C 1
ATOM 1133 O O . SER A 1 142 ? 26.305 -20.744 31.811 1.00 52.62 142 SER A O 1
ATOM 1135 N N . ALA A 1 143 ? 24.999 -19.517 30.437 1.00 40.81 143 ALA A N 1
ATOM 1136 C CA . ALA A 1 143 ? 24.497 -20.596 29.574 1.00 40.81 143 ALA A CA 1
ATOM 1137 C C . ALA A 1 143 ? 23.530 -20.085 28.477 1.00 40.81 143 ALA A C 1
ATOM 1139 O O . ALA A 1 143 ? 22.457 -19.561 28.757 1.00 40.81 143 ALA A O 1
ATOM 1140 N N . THR A 1 144 ? 23.950 -20.294 27.223 1.00 41.84 144 THR A N 1
ATOM 1141 C CA . THR A 1 144 ? 23.143 -20.752 26.069 1.00 41.84 144 THR A CA 1
ATOM 1142 C C . THR A 1 144 ? 21.923 -19.933 25.616 1.00 41.84 144 THR A C 1
ATOM 1144 O O . THR A 1 144 ? 20.798 -20.139 26.056 1.00 41.84 144 THR A O 1
ATOM 1147 N N . SER A 1 145 ? 22.159 -19.033 24.653 1.00 38.94 145 SER A N 1
ATOM 1148 C CA . SER A 1 145 ? 21.698 -19.037 23.237 1.00 38.94 145 SER A CA 1
ATOM 1149 C C . SER A 1 145 ? 20.473 -19.873 22.763 1.00 38.94 145 SER A C 1
ATOM 1151 O O . SER A 1 145 ? 20.301 -20.015 21.554 1.00 38.94 145 SER A O 1
ATOM 1153 N N . ASP A 1 146 ? 19.589 -20.389 23.614 1.00 41.84 146 ASP A N 1
ATOM 1154 C CA . ASP A 1 146 ? 18.511 -21.308 23.188 1.00 41.84 146 ASP A CA 1
ATOM 1155 C C . ASP A 1 146 ? 17.111 -20.674 23.148 1.00 41.84 146 ASP A C 1
ATOM 1157 O O . ASP A 1 146 ? 16.110 -21.345 22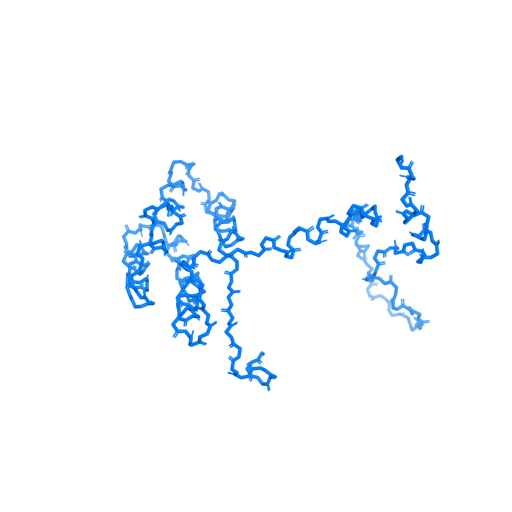.903 1.00 41.84 146 ASP A O 1
ATOM 1161 N N . LEU A 1 147 ? 17.006 -19.358 23.335 1.00 39.53 147 LEU A N 1
ATOM 1162 C CA . LEU A 1 147 ? 15.708 -18.681 23.458 1.00 39.53 147 LEU A CA 1
ATOM 1163 C C . LEU A 1 147 ? 15.081 -18.195 22.138 1.00 39.53 147 LEU A C 1
ATOM 1165 O O . LEU A 1 147 ? 14.015 -17.588 22.176 1.00 39.53 147 LEU A O 1
ATOM 1169 N N . TRP A 1 148 ? 15.682 -18.468 20.971 1.00 38.84 148 TRP A N 1
ATOM 1170 C CA . TRP A 1 148 ? 15.198 -17.936 19.679 1.00 38.84 148 TRP A CA 1
ATOM 1171 C C . TRP A 1 148 ? 15.112 -18.938 18.520 1.00 38.84 148 TRP A C 1
ATOM 1173 O O . TRP A 1 148 ? 15.010 -18.540 17.360 1.00 38.84 148 TRP A O 1
ATOM 1183 N N . CYS A 1 149 ? 15.069 -20.240 18.797 1.00 37.97 149 CYS A N 1
ATOM 1184 C CA . CYS A 1 149 ? 14.700 -21.234 17.789 1.00 37.97 149 CYS A CA 1
ATOM 1185 C C . CYS A 1 149 ? 13.603 -22.138 18.342 1.00 37.97 149 CYS A C 1
ATOM 1187 O O . CYS A 1 149 ? 13.809 -22.885 19.296 1.00 37.97 149 CYS A O 1
ATOM 1189 N N . GLY A 1 150 ? 12.415 -22.089 17.729 1.00 42.94 150 GLY A N 1
ATOM 1190 C CA . GLY A 1 150 ? 11.454 -23.176 17.885 1.00 42.94 150 GLY A CA 1
ATOM 1191 C C . GLY A 1 150 ? 12.158 -24.496 17.573 1.00 42.94 150 GLY A C 1
ATOM 1192 O O . GLY A 1 150 ? 13.013 -24.526 16.691 1.00 42.94 150 GLY A O 1
ATOM 1193 N N . ARG A 1 151 ? 11.847 -25.564 18.318 1.00 42.19 151 ARG A N 1
ATOM 1194 C CA . ARG A 1 151 ? 12.463 -26.885 18.114 1.00 42.19 151 ARG A CA 1
ATOM 1195 C C . ARG A 1 151 ? 12.269 -27.316 16.661 1.00 42.19 151 ARG A C 1
ATOM 1197 O O . ARG A 1 151 ? 11.196 -27.786 16.288 1.00 42.19 151 ARG A O 1
ATOM 1204 N N . VAL A 1 152 ? 13.303 -27.143 15.847 1.00 50.44 152 VAL A N 1
ATOM 1205 C CA . VAL A 1 152 ? 13.397 -27.765 14.533 1.00 50.44 15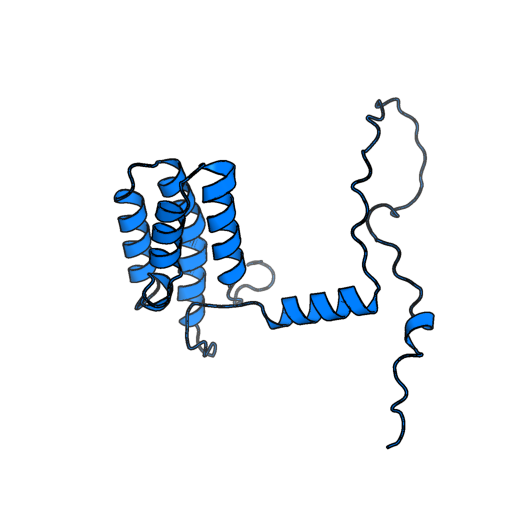2 VAL A CA 1
ATOM 1206 C C . VAL A 1 152 ? 13.672 -29.235 14.816 1.00 50.44 152 VAL A C 1
ATOM 1208 O O . VAL A 1 152 ? 14.621 -29.558 15.530 1.00 50.44 152 VAL A O 1
ATOM 1211 N N . ARG A 1 153 ? 12.800 -30.129 14.342 1.00 52.06 153 ARG A N 1
ATOM 1212 C CA . ARG A 1 153 ? 13.075 -31.566 14.453 1.00 52.06 153 ARG A CA 1
ATOM 1213 C C . ARG A 1 153 ? 14.365 -31.895 13.692 1.00 52.06 153 ARG A C 1
ATOM 1215 O O . ARG A 1 153 ? 14.622 -31.237 12.680 1.00 52.06 153 ARG A O 1
ATOM 1222 N N . PRO A 1 154 ? 15.151 -32.891 14.131 1.00 51.72 154 PRO A N 1
ATOM 1223 C CA . PRO A 1 154 ? 16.340 -33.326 13.409 1.00 51.72 154 PRO A CA 1
ATOM 1224 C C . PRO A 1 154 ? 16.023 -33.614 11.937 1.00 51.72 154 PRO A C 1
ATOM 1226 O O . PRO A 1 154 ? 14.983 -34.196 11.621 1.00 51.72 154 PRO A O 1
ATOM 1229 N N . LEU A 1 155 ? 16.922 -33.205 11.037 1.00 47.72 155 LEU A N 1
ATOM 1230 C CA . LEU A 1 155 ? 16.755 -33.342 9.582 1.00 47.72 155 LEU A CA 1
ATOM 1231 C C . LEU A 1 155 ? 16.504 -34.802 9.145 1.00 47.72 155 LEU A C 1
ATOM 1233 O O . LEU A 1 155 ? 15.864 -35.050 8.126 1.00 47.72 155 LEU A O 1
ATOM 1237 N N . GLU A 1 156 ? 16.973 -35.755 9.950 1.00 54.72 156 GLU A N 1
ATOM 1238 C CA . GLU A 1 156 ? 16.853 -37.205 9.771 1.00 54.72 156 GLU A CA 1
ATOM 1239 C C . GLU A 1 156 ? 15.391 -37.693 9.729 1.00 54.72 156 GLU A C 1
ATOM 1241 O O . GLU A 1 156 ? 15.092 -38.683 9.064 1.00 54.72 156 GLU A O 1
ATOM 1246 N N . GLU A 1 157 ? 14.444 -36.975 10.349 1.00 53.88 157 GLU A N 1
ATOM 1247 C CA . GLU A 1 157 ? 13.014 -37.327 10.287 1.00 53.88 157 GLU A CA 1
ATOM 1248 C C . GLU A 1 157 ? 12.358 -36.983 8.935 1.00 53.88 157 GLU A C 1
ATOM 1250 O O . GLU A 1 157 ? 11.310 -37.538 8.599 1.00 53.88 157 GLU A O 1
ATOM 1255 N N . TYR A 1 158 ? 12.964 -36.103 8.129 1.00 53.19 158 TYR A N 1
ATOM 1256 C CA . TYR A 1 158 ? 12.380 -35.629 6.866 1.00 53.19 158 TYR A CA 1
ATOM 1257 C C . TYR A 1 158 ? 12.749 -36.479 5.647 1.00 53.19 158 TYR A C 1
ATOM 1259 O O . TYR A 1 158 ? 12.091 -36.373 4.612 1.00 53.19 158 TYR A O 1
ATOM 1267 N N . GLN A 1 159 ? 13.739 -37.371 5.759 1.00 50.00 159 GLN A N 1
ATOM 1268 C CA . GLN A 1 159 ? 14.168 -38.239 4.653 1.00 50.00 159 GLN A CA 1
ATOM 1269 C C . GLN A 1 159 ? 13.133 -39.313 4.263 1.00 50.00 159 GLN A C 1
ATOM 1271 O O . GLN A 1 159 ? 13.283 -39.951 3.229 1.00 50.00 159 GLN A O 1
ATOM 1276 N N . ARG A 1 160 ? 12.047 -39.493 5.031 1.00 53.03 160 ARG A N 1
ATOM 1277 C CA . ARG A 1 160 ? 10.994 -40.488 4.736 1.00 53.03 160 ARG A CA 1
ATOM 1278 C C . ARG A 1 160 ? 9.884 -40.014 3.793 1.00 53.03 160 ARG A C 1
ATOM 1280 O O . ARG A 1 160 ? 9.018 -40.811 3.451 1.00 53.03 160 ARG A O 1
ATOM 1287 N N . PHE A 1 161 ? 9.874 -38.748 3.377 1.00 51.88 161 PHE A N 1
ATOM 1288 C CA . PHE A 1 161 ? 8.783 -38.184 2.563 1.00 51.88 161 PHE A CA 1
ATOM 1289 C C . PHE A 1 161 ? 9.090 -38.098 1.057 1.00 51.88 161 PHE A C 1
ATOM 1291 O O . PHE A 1 161 ? 8.348 -37.448 0.325 1.00 51.88 161 PHE A O 1
ATOM 1298 N N . GLY A 1 162 ? 10.172 -38.733 0.594 1.00 49.50 162 GLY A N 1
ATOM 1299 C CA . GLY A 1 162 ? 10.700 -38.557 -0.761 1.00 49.50 162 GLY A CA 1
ATOM 1300 C C . GLY A 1 162 ? 10.650 -39.765 -1.695 1.00 49.50 162 GLY A C 1
ATOM 1301 O O . GLY A 1 162 ? 11.144 -39.630 -2.808 1.00 49.50 162 GLY A O 1
ATOM 1302 N N . GLU A 1 163 ? 10.096 -40.918 -1.306 1.00 45.22 163 GLU A N 1
ATOM 1303 C CA . GLU A 1 163 ? 9.964 -42.026 -2.263 1.00 45.22 163 GLU A CA 1
ATOM 1304 C C . GLU A 1 163 ? 8.682 -41.859 -3.096 1.00 45.22 163 GLU A C 1
ATOM 1306 O O . GLU A 1 163 ? 7.578 -41.875 -2.533 1.00 45.22 163 GLU A O 1
ATOM 1311 N N . PRO A 1 164 ? 8.792 -41.660 -4.424 1.00 47.31 164 PRO A N 1
ATOM 1312 C CA . PRO A 1 164 ? 7.634 -41.721 -5.295 1.00 47.31 164 PRO A CA 1
ATOM 1313 C C . PRO A 1 164 ? 7.055 -43.132 -5.209 1.00 47.31 164 PRO A C 1
ATOM 1315 O O . PRO A 1 164 ? 7.764 -44.120 -5.371 1.00 47.31 164 PRO A O 1
ATOM 1318 N N . LYS A 1 165 ? 5.754 -43.231 -4.926 1.00 49.44 165 LYS A N 1
ATOM 1319 C CA . LYS A 1 165 ? 5.038 -44.488 -5.125 1.00 49.44 165 LYS A CA 1
ATOM 1320 C C . LYS A 1 165 ? 4.954 -44.704 -6.628 1.00 49.44 165 LYS A C 1
ATOM 1322 O O . LYS A 1 165 ? 4.296 -43.912 -7.303 1.00 49.44 165 LYS A O 1
ATOM 1327 N N . ASP A 1 166 ? 5.649 -45.726 -7.111 1.00 55.44 166 ASP A N 1
ATOM 1328 C CA . ASP A 1 166 ? 5.528 -46.197 -8.485 1.00 55.44 166 ASP A CA 1
ATOM 1329 C C . ASP A 1 166 ? 4.041 -46.399 -8.822 1.00 55.44 166 ASP A C 1
ATOM 1331 O O . ASP A 1 166 ? 3.288 -46.999 -8.046 1.00 55.44 166 ASP A O 1
ATOM 1335 N N . VAL A 1 167 ? 3.630 -45.801 -9.942 1.00 49.47 167 VAL A N 1
ATOM 1336 C CA . VAL A 1 167 ? 2.298 -45.917 -10.556 1.00 49.47 167 VAL A CA 1
ATOM 1337 C C . VAL A 1 167 ? 2.280 -47.133 -11.466 1.00 49.47 167 VAL A C 1
ATOM 1339 O O . VAL A 1 167 ? 3.252 -47.279 -12.241 1.00 49.47 167 VAL A O 1
#

Organism: NCBI:txid259542

Secondary structure (DSSP, 8-state):
-TTT-TT------HHHHHHHHHHHHHHTS---HHHHHHHHHHHHSTTSHHHH-SSHHHHHHHHHHHHHH-S-HHHHHHHHHHHHHHHHHHHHHTSTT---SSS----HHHHHHHHHHHHHTT--PPP-------------------TT---PPPGGGGGGG------

Foldseek 3Di:
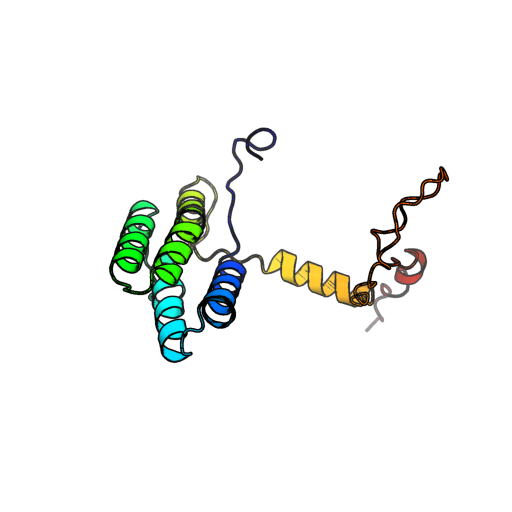DCVPCVPDQDADQPVVLLVVQLCCCCPVVVDDPVVSVVVSCQDPNCVHLQNPPPALVSSLVSLQVVLVPDPDVVNSVSSVVCSVNLSSLRVNCVDPPNPDPGSNDHPVVVVVVVVVVCVLQVPDPDDPPPPPPPDPDDDDDDDDDPPPDDDRDPPVVNPVPPDDDDD

Sequence (167 aa):
MALAFPRAARLTCTRHLKQNFSHTLADKVGLPSQERQRFITQIFGYNGIIAHGTDHMDIAYRLQHMAESTENRFVQKLIELMSPLLVENAKGLERPGLHLASPIWTNNNCESLNHCLKQALSWRSLKLVETPQHHQDSTQGSATSDLWCGRVRPLEEYQRFGEPKDV